Protein AF-A0A2E9NIU1-F1 (afdb_monomer_lite)

Radius of gyration: 16.08 Å; chains: 1; bounding box: 40×50×39 Å

Foldseek 3Di:
DDWDDFVQWTQDQEQRWTWGDDDPDIDIDRLQQPFAPVSLVVVLVVQPDPPHDPSNSVSSVVVCCLQQVCCPAAQPPNDGGTDRSQVRNVVSVHRHDDDDDDPDDDPDPPDDDDD

Secondary structure (DSSP, 8-state):
-PPPEETTEEEETTTTEEEEEETTEEEEEEGGG-SSHHHHHHHHHHT--TTS-HHHHHHHHHHHHHHH-HHHHTSGGG------HHHHHHHTT---------------S--S---

Structure (mmCIF, N/CA/C/O backbone):
data_AF-A0A2E9NIU1-F1
#
_entry.id   AF-A0A2E9NIU1-F1
#
loop_
_atom_site.group_PDB
_atom_site.id
_atom_site.type_symbol
_atom_site.label_atom_id
_atom_site.label_alt_id
_atom_site.label_comp_id
_atom_site.label_asym_id
_atom_site.label_entity_id
_atom_site.label_seq_id
_atom_site.pdbx_PDB_ins_code
_atom_site.Cartn_x
_atom_site.Cartn_y
_atom_site.Cartn_z
_atom_site.occupancy
_atom_site.B_iso_or_equiv
_atom_site.auth_seq_id
_atom_site.auth_comp_id
_atom_site.auth_asym_id
_atom_site.auth_atom_id
_atom_site.pdbx_PDB_model_num
ATOM 1 N N . MET A 1 1 ? -3.977 -21.540 1.088 1.00 45.16 1 MET A N 1
ATOM 2 C CA . MET A 1 1 ? -2.746 -20.724 1.026 1.00 45.16 1 MET A CA 1
ATOM 3 C C . MET A 1 1 ? -2.743 -19.872 2.279 1.00 45.16 1 MET A C 1
ATOM 5 O O . MET A 1 1 ? -3.814 -19.432 2.669 1.00 45.16 1 MET A O 1
ATOM 9 N N . THR A 1 2 ? -1.614 -19.769 2.974 1.00 54.12 2 THR A N 1
ATOM 10 C CA . THR A 1 2 ? -1.494 -18.951 4.190 1.00 54.12 2 THR A CA 1
ATOM 11 C C . THR A 1 2 ? -1.789 -17.494 3.853 1.00 54.12 2 THR A C 1
ATOM 13 O O . THR A 1 2 ? -1.195 -16.953 2.927 1.00 54.12 2 THR A O 1
ATOM 16 N N . GLU A 1 3 ? -2.737 -16.903 4.572 1.00 74.62 3 GLU A N 1
ATOM 17 C CA . GLU A 1 3 ? -3.082 -15.484 4.502 1.00 74.62 3 GLU A CA 1
ATOM 18 C C . GLU A 1 3 ? -1.841 -14.640 4.833 1.00 74.62 3 GLU A C 1
ATOM 20 O O . GLU A 1 3 ? -1.183 -14.881 5.849 1.00 74.62 3 GLU A O 1
ATOM 25 N N . THR A 1 4 ? -1.480 -13.688 3.967 1.00 92.69 4 THR A N 1
ATOM 26 C CA . THR A 1 4 ? -0.365 -12.772 4.240 1.00 92.69 4 THR A CA 1
ATOM 27 C C . THR A 1 4 ? -0.890 -11.585 5.039 1.00 92.69 4 THR A C 1
ATOM 29 O O . THR A 1 4 ? -1.787 -10.879 4.575 1.00 92.69 4 THR A O 1
ATOM 32 N N . LYS A 1 5 ? -0.342 -11.380 6.241 1.00 96.31 5 LYS A N 1
ATOM 33 C CA . LYS A 1 5 ? -0.856 -10.425 7.227 1.00 96.31 5 LYS A CA 1
ATOM 34 C C . LYS A 1 5 ? 0.271 -9.639 7.903 1.00 96.31 5 LYS A C 1
ATOM 36 O O . LYS A 1 5 ? 1.328 -10.200 8.194 1.00 96.31 5 LYS A O 1
ATOM 41 N N . TRP A 1 6 ? 0.014 -8.364 8.194 1.00 96.94 6 TRP A N 1
ATOM 42 C CA . TRP A 1 6 ? 0.897 -7.458 8.937 1.00 96.94 6 TRP A CA 1
ATOM 43 C C . TRP A 1 6 ? 0.078 -6.686 9.972 1.00 96.94 6 TRP A C 1
ATOM 45 O O . TRP A 1 6 ? -0.675 -5.779 9.625 1.00 96.94 6 TRP A O 1
ATOM 55 N N . GLY A 1 7 ? 0.191 -7.048 11.251 1.00 95.19 7 GLY A N 1
ATOM 56 C CA . GLY A 1 7 ? -0.705 -6.500 12.273 1.00 95.19 7 GLY A CA 1
ATOM 57 C C . GLY A 1 7 ? -2.159 -6.794 11.916 1.00 95.19 7 GLY A C 1
ATOM 58 O O . GLY A 1 7 ? -2.483 -7.945 11.658 1.00 95.19 7 GLY A O 1
ATOM 59 N N . ASP A 1 8 ? -3.006 -5.770 11.842 1.00 95.62 8 ASP A N 1
ATOM 60 C CA . ASP A 1 8 ? -4.418 -5.888 11.444 1.00 95.62 8 ASP A CA 1
ATOM 61 C C . ASP A 1 8 ? -4.666 -5.715 9.932 1.00 95.62 8 ASP A C 1
ATOM 63 O O . ASP A 1 8 ? -5.817 -5.685 9.498 1.00 95.62 8 ASP A O 1
ATOM 67 N N . TRP A 1 9 ? -3.600 -5.639 9.125 1.00 96.50 9 TRP A N 1
ATOM 68 C CA . TRP A 1 9 ? -3.678 -5.593 7.664 1.00 96.50 9 TRP A CA 1
ATOM 69 C C . TRP A 1 9 ? -3.585 -6.977 7.042 1.00 96.50 9 TRP A C 1
ATOM 71 O O . TRP A 1 9 ? -2.585 -7.671 7.228 1.00 96.50 9 TRP A O 1
ATOM 81 N N . THR A 1 10 ? -4.561 -7.333 6.219 1.00 97.06 10 THR A N 1
ATOM 82 C CA . THR A 1 10 ? -4.584 -8.570 5.436 1.00 97.06 10 THR A CA 1
ATOM 83 C C . THR A 1 10 ? -4.477 -8.254 3.946 1.00 97.06 10 THR A C 1
ATOM 85 O O . THR A 1 10 ? -5.164 -7.369 3.437 1.00 97.06 10 THR A O 1
ATOM 88 N N . TYR A 1 11 ? -3.642 -9.008 3.229 1.00 96.88 11 TYR A N 1
ATOM 89 C CA . TYR A 1 11 ? -3.615 -8.985 1.768 1.00 96.88 11 TYR A CA 1
ATOM 90 C C . TYR A 1 11 ? -4.761 -9.804 1.168 1.00 96.88 11 TYR A C 1
ATOM 92 O O . TYR A 1 11 ? -4.904 -10.992 1.466 1.00 96.88 11 TYR A O 1
ATOM 100 N N . ASN A 1 12 ? -5.520 -9.192 0.259 1.00 93.81 12 ASN A N 1
ATOM 101 C CA . ASN A 1 12 ? -6.585 -9.842 -0.492 1.00 93.81 12 ASN A CA 1
ATOM 102 C C . ASN A 1 12 ? -6.208 -9.945 -1.980 1.00 93.81 12 ASN A C 1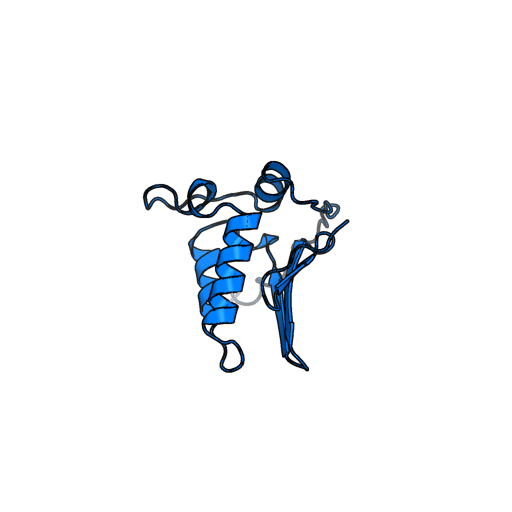
ATOM 104 O O . ASN A 1 12 ? -6.234 -8.961 -2.718 1.00 93.81 12 ASN A O 1
ATOM 108 N N . ALA A 1 13 ? -5.885 -11.160 -2.429 1.00 92.38 13 ALA A N 1
ATOM 109 C CA . ALA A 1 13 ? -5.476 -11.442 -3.806 1.00 92.38 13 ALA A CA 1
ATOM 110 C C . ALA A 1 13 ? -6.606 -11.282 -4.842 1.00 92.38 13 ALA A C 1
ATOM 112 O O . ALA A 1 13 ? -6.324 -10.993 -6.009 1.00 92.38 13 ALA A O 1
ATOM 113 N N . ASP A 1 14 ? -7.864 -11.480 -4.432 1.00 89.69 14 ASP A N 1
ATOM 114 C CA . ASP A 1 14 ? -9.027 -11.448 -5.327 1.00 89.69 14 ASP A CA 1
ATOM 115 C C . ASP A 1 14 ? -9.373 -10.010 -5.715 1.00 89.69 14 ASP A C 1
ATOM 117 O O . ASP A 1 14 ? -9.581 -9.692 -6.890 1.00 89.69 14 ASP A O 1
ATOM 121 N N . ASN A 1 15 ? -9.358 -9.119 -4.723 1.00 90.44 15 ASN A N 1
ATOM 122 C CA . ASN A 1 15 ? -9.619 -7.700 -4.938 1.00 90.44 15 ASN A CA 1
ATOM 123 C C . ASN A 1 15 ? -8.355 -6.911 -5.281 1.00 90.44 15 ASN A C 1
ATOM 125 O O . ASN A 1 15 ? -8.475 -5.870 -5.924 1.00 90.44 15 ASN A O 1
ATOM 129 N N . PHE A 1 16 ? -7.180 -7.464 -4.963 1.00 95.00 16 PHE A N 1
ATOM 130 C CA . PHE A 1 16 ? -5.875 -6.809 -5.013 1.00 95.00 16 PHE A CA 1
ATOM 131 C C . PHE A 1 16 ? -5.807 -5.601 -4.074 1.00 95.00 16 PHE A C 1
ATOM 133 O O . PHE A 1 16 ? -5.480 -4.489 -4.468 1.00 95.00 16 PHE A O 1
ATOM 140 N N . THR A 1 17 ? -6.143 -5.846 -2.809 1.0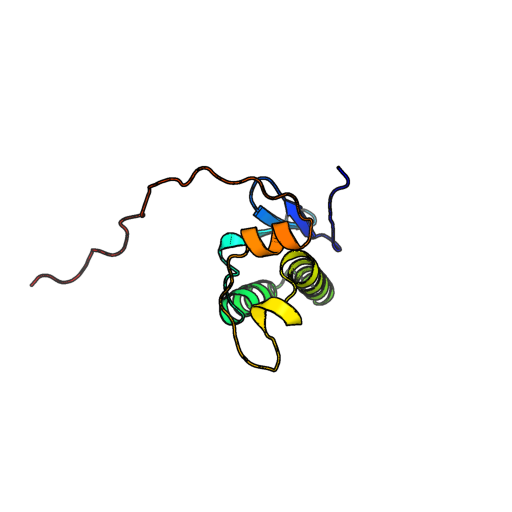0 95.88 17 THR A N 1
ATOM 141 C CA . THR A 1 17 ? -6.255 -4.810 -1.781 1.00 95.88 17 THR A CA 1
ATOM 142 C C . THR A 1 17 ? -5.471 -5.183 -0.523 1.00 95.88 17 THR A C 1
ATOM 144 O O . THR A 1 17 ? -5.180 -6.360 -0.270 1.00 95.88 17 THR A O 1
ATOM 147 N N . LEU A 1 18 ? -5.105 -4.174 0.269 1.00 96.56 18 LEU A N 1
ATOM 148 C CA . LEU A 1 18 ? -4.729 -4.344 1.673 1.00 96.56 18 LEU A CA 1
ATOM 149 C C . LEU A 1 18 ? -5.900 -3.881 2.535 1.00 96.56 18 LEU A C 1
ATOM 151 O O . LEU A 1 18 ? -6.283 -2.713 2.489 1.00 96.56 18 LEU A O 1
ATOM 155 N N . THR A 1 19 ? -6.454 -4.789 3.328 1.00 95.81 19 THR A N 1
ATOM 156 C CA . THR A 1 19 ? -7.613 -4.516 4.180 1.00 95.81 19 THR A CA 1
ATOM 157 C C . THR A 1 19 ? -7.176 -4.439 5.634 1.00 95.81 19 THR A C 1
ATOM 159 O O . THR A 1 19 ? -6.626 -5.402 6.164 1.00 95.81 19 THR A O 1
ATOM 162 N N . PHE A 1 20 ? -7.433 -3.312 6.286 1.00 95.00 20 PHE A N 1
ATOM 163 C CA . PHE A 1 20 ? -7.323 -3.153 7.730 1.00 95.00 20 PHE A CA 1
ATOM 164 C C . PHE A 1 20 ? -8.658 -3.495 8.391 1.00 95.00 20 PHE A C 1
ATOM 166 O O . PHE A 1 20 ? -9.692 -2.954 7.991 1.00 95.00 20 PHE A O 1
ATOM 173 N N . GLN A 1 21 ? -8.631 -4.332 9.430 1.00 93.75 21 GLN A N 1
ATOM 174 C CA . GLN A 1 21 ? -9.813 -4.635 10.239 1.00 93.75 21 GLN A CA 1
ATOM 175 C C . GLN A 1 21 ? -9.472 -4.690 11.731 1.00 93.75 21 GLN A C 1
ATOM 177 O O . GLN A 1 21 ? -8.728 -5.569 12.169 1.00 93.75 21 GLN A O 1
ATOM 182 N N . ARG A 1 22 ? -10.099 -3.823 12.534 1.00 92.31 22 ARG A N 1
ATOM 183 C CA . ARG A 1 22 ? -10.020 -3.865 14.003 1.00 92.31 22 ARG A CA 1
ATOM 184 C C . ARG A 1 22 ? -11.350 -3.445 14.621 1.00 92.31 22 ARG A C 1
ATOM 186 O O . ARG A 1 22 ? -11.734 -2.287 14.545 1.00 92.31 22 ARG A O 1
ATOM 193 N N . GLY A 1 23 ? -12.037 -4.373 15.287 1.00 89.88 23 GLY A N 1
ATOM 194 C CA . GLY A 1 23 ? -13.385 -4.096 15.795 1.00 89.88 23 GLY A CA 1
ATOM 195 C C . GLY A 1 23 ? -14.310 -3.692 14.645 1.00 89.88 23 GLY A C 1
ATOM 196 O O . GLY A 1 23 ? -14.383 -4.422 13.658 1.00 89.88 23 GLY A O 1
ATOM 197 N N . ASP A 1 24 ? -14.950 -2.528 14.764 1.00 89.94 24 ASP A N 1
ATOM 198 C CA . ASP A 1 24 ? -15.812 -1.944 13.725 1.00 89.94 24 ASP A CA 1
ATOM 199 C C . ASP A 1 24 ? -15.044 -1.075 12.708 1.00 89.94 24 ASP A C 1
ATOM 201 O O . ASP A 1 24 ? -15.610 -0.671 11.690 1.00 89.94 24 ASP A O 1
ATOM 205 N N . ASP A 1 25 ? -13.760 -0.792 12.952 1.00 89.81 25 ASP A N 1
ATOM 206 C CA . ASP A 1 25 ? -12.935 -0.007 12.037 1.00 89.81 25 ASP A CA 1
ATOM 207 C C . ASP A 1 25 ? -12.501 -0.874 10.849 1.00 89.81 25 ASP A C 1
ATOM 209 O O . ASP A 1 25 ? -11.838 -1.906 11.010 1.00 89.81 25 ASP A O 1
ATOM 213 N N . HIS A 1 26 ? -12.863 -0.425 9.647 1.00 92.44 26 HIS A N 1
ATOM 214 C CA . HIS A 1 26 ? -12.525 -1.059 8.377 1.00 92.44 26 HIS A CA 1
ATOM 215 C C . HIS A 1 26 ? -11.978 -0.024 7.395 1.00 92.44 26 HIS A C 1
ATOM 217 O O . HIS A 1 26 ? -12.561 1.052 7.210 1.00 92.44 26 HIS A O 1
ATOM 223 N N . TYR A 1 27 ? -10.870 -0.359 6.740 1.00 92.94 27 TYR A N 1
ATOM 224 C CA . TYR A 1 27 ? -10.280 0.476 5.702 1.00 92.94 27 TYR A CA 1
ATOM 225 C C . TYR A 1 27 ? -9.581 -0.380 4.659 1.00 92.94 27 TYR A C 1
ATOM 227 O O . TYR A 1 27 ? -8.963 -1.389 4.983 1.00 92.94 27 TYR A O 1
ATOM 235 N N . GLU A 1 28 ? -9.673 0.038 3.405 1.00 94.56 28 GLU A N 1
ATOM 236 C CA . GLU A 1 28 ? -9.104 -0.685 2.281 1.00 94.56 28 GLU A CA 1
ATOM 237 C C . GLU A 1 28 ? -8.190 0.246 1.492 1.00 94.56 28 GLU A C 1
ATOM 239 O O . GLU A 1 28 ? -8.557 1.384 1.198 1.00 94.56 28 GLU A O 1
ATOM 244 N N . VAL A 1 29 ? -6.998 -0.252 1.178 1.00 95.44 29 VAL A N 1
ATOM 245 C CA . VAL A 1 29 ? -6.072 0.365 0.230 1.00 95.44 29 VAL A CA 1
ATOM 246 C C . VAL A 1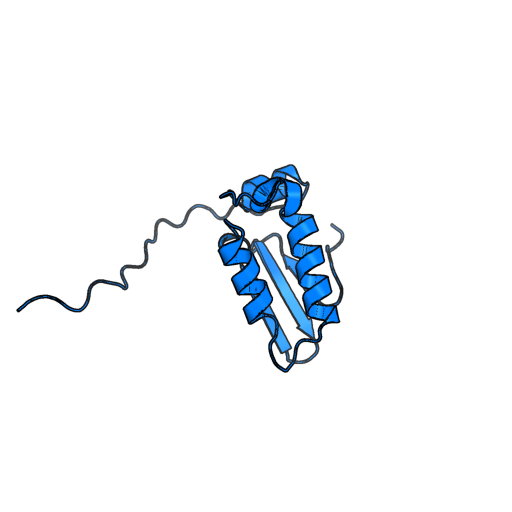 29 ? -6.152 -0.437 -1.060 1.00 95.44 29 VAL A C 1
ATOM 248 O O . VAL A 1 29 ? -5.823 -1.630 -1.065 1.00 95.44 29 VAL A O 1
ATOM 251 N N . ASP A 1 30 ? -6.586 0.213 -2.139 1.00 95.81 30 ASP A N 1
ATOM 252 C CA . ASP A 1 30 ? -6.566 -0.380 -3.473 1.00 95.81 30 ASP A CA 1
ATOM 253 C C . ASP A 1 30 ? -5.145 -0.318 -4.041 1.00 95.81 30 ASP A C 1
ATOM 255 O O . ASP A 1 30 ? -4.583 0.755 -4.281 1.00 95.81 30 ASP A O 1
ATOM 259 N N . LEU A 1 31 ? -4.535 -1.490 -4.229 1.00 96.25 31 LEU A N 1
ATOM 260 C CA . LEU A 1 31 ? -3.169 -1.577 -4.731 1.00 96.25 31 LEU A CA 1
ATOM 261 C C . LEU A 1 31 ? -3.091 -1.287 -6.232 1.00 96.25 31 LEU A C 1
ATOM 263 O O . LEU A 1 31 ? -1.990 -1.025 -6.715 1.00 96.25 31 LEU A O 1
ATOM 267 N N . ASP A 1 32 ? -4.210 -1.312 -6.969 1.00 95.44 32 ASP A N 1
ATOM 268 C CA . ASP A 1 32 ? -4.232 -0.856 -8.365 1.00 95.44 32 ASP A CA 1
ATOM 269 C C . ASP A 1 32 ? -3.931 0.647 -8.476 1.00 95.44 32 ASP A C 1
ATOM 271 O O . ASP A 1 32 ? -3.384 1.076 -9.486 1.00 95.44 32 ASP A O 1
ATOM 275 N N . GLU A 1 33 ? -4.213 1.437 -7.434 1.00 94.81 33 GLU A N 1
ATOM 276 C CA . GLU A 1 33 ? -3.967 2.886 -7.419 1.00 94.81 33 GLU A CA 1
ATOM 277 C C . GLU A 1 33 ? -2.546 3.259 -6.963 1.00 94.81 33 GLU A C 1
ATOM 279 O O . GLU A 1 33 ? -2.196 4.434 -6.915 1.00 94.81 33 GLU A O 1
ATOM 284 N N . CYS A 1 34 ? -1.712 2.279 -6.611 1.00 95.75 34 CYS A N 1
ATOM 285 C CA . CYS A 1 34 ? -0.357 2.487 -6.098 1.00 95.75 34 CYS A CA 1
ATOM 286 C C . CYS A 1 34 ? 0.698 2.433 -7.222 1.00 95.75 34 CYS A C 1
ATOM 288 O O . CYS A 1 34 ? 1.655 1.657 -7.141 1.00 95.75 34 CYS A O 1
ATOM 290 N N . GLU A 1 35 ? 0.518 3.215 -8.288 1.00 96.38 35 GLU A N 1
ATOM 291 C CA . GLU A 1 35 ? 1.385 3.193 -9.478 1.00 96.38 35 GLU A CA 1
ATOM 292 C C . GLU A 1 35 ? 2.691 3.971 -9.289 1.00 96.38 35 GLU A C 1
ATOM 294 O O . GLU A 1 35 ? 3.671 3.683 -9.973 1.00 96.38 35 GLU A O 1
ATOM 299 N N . ASP A 1 36 ? 2.745 4.933 -8.368 1.00 94.50 36 ASP A N 1
ATOM 300 C CA . ASP A 1 36 ? 3.950 5.715 -8.091 1.00 94.50 36 ASP A CA 1
ATOM 301 C C . ASP A 1 36 ? 4.122 6.090 -6.607 1.00 94.50 36 ASP A C 1
ATOM 303 O O . ASP A 1 36 ? 3.310 5.773 -5.734 1.00 94.50 36 ASP A O 1
ATOM 307 N N . SER A 1 37 ? 5.238 6.760 -6.300 1.00 93.50 37 SER A N 1
ATOM 308 C CA . SER A 1 37 ? 5.597 7.141 -4.932 1.00 93.50 37 SER A CA 1
ATOM 309 C C . SER A 1 37 ? 4.646 8.169 -4.326 1.00 93.50 37 SER A C 1
ATOM 311 O O . SER A 1 37 ? 4.456 8.164 -3.108 1.00 93.50 37 SER A O 1
ATOM 313 N N . ALA A 1 38 ? 4.053 9.041 -5.144 1.00 92.69 38 ALA A N 1
ATOM 314 C CA . ALA A 1 38 ? 3.140 10.071 -4.675 1.00 92.69 38 ALA A CA 1
ATOM 315 C C . ALA A 1 38 ? 1.806 9.449 -4.256 1.00 92.69 38 ALA A C 1
ATOM 317 O O . ALA A 1 38 ? 1.315 9.757 -3.171 1.00 92.69 38 ALA A O 1
ATOM 318 N N . GLN A 1 39 ? 1.271 8.523 -5.053 1.00 94.75 39 GLN A N 1
ATOM 319 C CA . GLN A 1 39 ? 0.044 7.792 -4.724 1.00 94.75 39 GLN A CA 1
ATOM 320 C C . GLN A 1 39 ? 0.219 6.904 -3.485 1.00 94.75 39 GLN A C 1
ATOM 322 O O . GLN A 1 39 ? -0.634 6.885 -2.599 1.00 94.75 39 GLN A O 1
ATOM 327 N N . ILE A 1 40 ? 1.360 6.220 -3.360 1.00 93.81 40 ILE A N 1
ATOM 328 C CA . ILE A 1 40 ? 1.668 5.417 -2.166 1.00 93.81 40 ILE A CA 1
ATOM 329 C C . ILE A 1 40 ? 1.777 6.299 -0.916 1.00 93.81 40 ILE A C 1
ATOM 331 O O . ILE A 1 40 ? 1.270 5.945 0.153 1.00 93.81 40 ILE A O 1
ATOM 335 N N . LEU A 1 41 ? 2.434 7.455 -1.033 1.00 92.94 41 LEU A N 1
ATOM 336 C CA . LEU A 1 41 ? 2.540 8.399 0.073 1.00 92.94 41 LEU A CA 1
ATOM 337 C C . LEU A 1 41 ? 1.175 8.982 0.453 1.00 92.94 41 LEU A C 1
ATOM 339 O O . LEU A 1 41 ? 0.932 9.193 1.640 1.00 92.94 41 LEU A O 1
ATOM 343 N N . ASP A 1 42 ? 0.292 9.208 -0.519 1.00 92.69 42 ASP A N 1
ATOM 344 C CA . ASP A 1 42 ? -1.069 9.671 -0.264 1.00 92.69 42 ASP A CA 1
ATOM 345 C C . ASP A 1 42 ? -1.849 8.651 0.574 1.00 92.69 42 ASP A C 1
ATOM 347 O O . ASP A 1 42 ? -2.376 9.008 1.627 1.00 92.69 42 ASP A O 1
ATOM 351 N N . TRP A 1 43 ? -1.803 7.360 0.224 1.00 93.44 43 TRP A N 1
ATOM 352 C CA . TRP A 1 43 ? -2.393 6.304 1.056 1.00 93.44 43 TRP A CA 1
ATOM 353 C C . TRP A 1 43 ? -1.812 6.266 2.473 1.00 93.44 43 TRP A C 1
ATOM 355 O O . TRP A 1 43 ? -2.566 6.181 3.443 1.00 93.44 43 TRP A O 1
ATOM 365 N N . LEU A 1 44 ? -0.488 6.383 2.628 1.00 91.44 44 LEU A N 1
ATOM 366 C CA . LEU A 1 44 ? 0.154 6.431 3.950 1.00 91.44 44 LEU A CA 1
ATOM 367 C C . LEU A 1 44 ? -0.256 7.671 4.756 1.00 91.44 44 LEU A C 1
ATOM 369 O O . LEU A 1 44 ? -0.416 7.582 5.975 1.00 91.44 44 LEU A O 1
ATOM 373 N N . ALA A 1 45 ? -0.431 8.820 4.103 1.00 89.00 45 ALA A N 1
ATOM 374 C CA . ALA A 1 45 ? -0.893 10.048 4.741 1.00 89.00 45 ALA A CA 1
ATOM 375 C C . ALA A 1 45 ? -2.370 9.943 5.151 1.00 89.00 45 ALA A C 1
ATOM 377 O O . ALA A 1 45 ? -2.717 10.295 6.282 1.00 89.00 45 ALA A O 1
ATOM 378 N N . GLN A 1 46 ? -3.218 9.398 4.274 1.00 83.81 46 GLN A N 1
ATOM 379 C CA . GLN A 1 46 ? -4.633 9.137 4.540 1.00 83.81 46 GLN A CA 1
ATOM 380 C C . GLN A 1 46 ? -4.838 8.099 5.647 1.00 83.81 46 GLN A C 1
ATOM 382 O O . GLN A 1 46 ? -5.771 8.236 6.440 1.00 83.81 46 GLN A O 1
ATOM 387 N N . ALA A 1 47 ? -3.959 7.097 5.736 1.00 80.50 47 ALA A N 1
ATOM 388 C CA . ALA A 1 47 ? -3.994 6.059 6.759 1.00 80.50 47 ALA A CA 1
ATOM 389 C C . ALA A 1 47 ? -3.756 6.608 8.177 1.00 80.50 47 ALA A C 1
ATOM 391 O O . ALA A 1 47 ? -4.150 5.968 9.146 1.00 80.50 47 ALA A O 1
ATOM 392 N N . ARG A 1 48 ? -3.219 7.828 8.344 1.00 73.88 48 ARG A N 1
ATOM 393 C CA . ARG A 1 48 ? -3.053 8.480 9.663 1.00 73.88 48 ARG A CA 1
ATOM 394 C C . ARG A 1 48 ? -4.368 9.036 10.233 1.00 73.88 48 ARG A C 1
ATOM 396 O O . ARG A 1 48 ? -4.401 10.146 10.771 1.00 73.88 48 ARG A O 1
ATOM 403 N N . LYS A 1 49 ? -5.467 8.290 10.109 1.00 73.31 49 LYS A N 1
ATOM 404 C CA . LYS A 1 49 ? -6.759 8.642 10.716 1.00 73.31 49 LYS A CA 1
ATOM 405 C C . LYS A 1 49 ? -6.693 8.483 12.235 1.00 73.31 49 LYS A C 1
ATOM 407 O O . LYS A 1 49 ? -5.880 7.728 12.749 1.00 73.31 49 LYS A O 1
ATOM 412 N N . VAL A 1 50 ? -7.587 9.167 12.956 1.00 66.00 50 VAL A N 1
ATOM 413 C CA . VAL A 1 50 ? -7.620 9.198 14.438 1.00 66.00 50 VAL A CA 1
ATOM 414 C C . VAL A 1 50 ? -7.680 7.800 15.074 1.00 66.00 50 VAL A C 1
ATOM 416 O O . VAL A 1 50 ? -7.187 7.614 16.181 1.00 66.00 50 VAL A O 1
ATOM 419 N N . TRP A 1 51 ? -8.266 6.825 14.382 1.00 76.62 51 TRP A N 1
ATOM 420 C CA . TRP A 1 51 ? -8.418 5.446 14.850 1.00 76.62 51 TRP A CA 1
ATOM 421 C C . TRP A 1 51 ? -7.217 4.536 14.524 1.00 76.62 51 TRP A C 1
ATOM 423 O O . TRP A 1 51 ? -7.120 3.440 15.072 1.00 76.62 51 TRP A O 1
ATOM 433 N N . MET A 1 52 ? -6.283 4.971 13.670 1.00 84.31 52 MET A N 1
ATOM 434 C CA . MET A 1 52 ? -5.120 4.175 13.272 1.00 84.31 52 MET A CA 1
ATOM 435 C C . MET A 1 52 ? -3.877 4.604 14.063 1.00 84.31 52 MET A C 1
ATOM 437 O O . MET A 1 52 ? -3.541 5.788 14.148 1.00 84.31 52 MET A O 1
ATOM 441 N N . THR A 1 53 ? -3.172 3.642 14.661 1.00 91.56 53 THR A N 1
ATOM 442 C CA . THR A 1 53 ? -1.967 3.932 15.450 1.00 91.56 53 THR A CA 1
ATOM 443 C C . THR A 1 53 ? -0.731 4.098 14.551 1.00 91.56 53 THR A C 1
ATOM 445 O O . THR A 1 53 ? -0.719 3.635 13.406 1.00 91.56 53 THR A O 1
ATOM 448 N N . PRO A 1 54 ? 0.364 4.708 15.046 1.00 91.88 54 PRO A N 1
ATOM 449 C CA . PRO A 1 54 ? 1.629 4.735 14.311 1.00 91.88 54 PRO A CA 1
ATOM 450 C C . PRO A 1 54 ? 2.158 3.341 13.946 1.00 91.88 54 PRO A C 1
ATOM 452 O O . PRO A 1 54 ? 2.766 3.177 12.892 1.00 91.88 54 PRO A O 1
ATOM 455 N N . GLU A 1 55 ? 1.911 2.341 14.796 1.00 94.31 55 GLU A N 1
ATOM 456 C CA . GLU A 1 55 ? 2.285 0.948 14.543 1.00 94.31 55 GLU A CA 1
ATOM 457 C C . GLU A 1 55 ? 1.492 0.364 13.367 1.00 94.31 55 GLU A C 1
ATOM 459 O O . GLU A 1 55 ? 2.071 -0.265 12.486 1.00 94.31 55 GLU A O 1
ATOM 464 N N . ASP A 1 56 ? 0.198 0.671 13.271 1.00 94.12 56 ASP A N 1
ATOM 465 C CA . ASP A 1 56 ? -0.651 0.255 12.147 1.00 94.12 56 ASP A CA 1
ATOM 466 C C . ASP A 1 56 ? -0.213 0.879 10.821 1.00 94.12 56 ASP A C 1
ATOM 468 O O . ASP A 1 56 ? -0.204 0.204 9.790 1.00 94.12 56 ASP A O 1
ATOM 472 N N . THR A 1 57 ? 0.206 2.148 10.845 1.00 93.94 57 THR A N 1
ATOM 473 C CA . THR A 1 57 ? 0.813 2.792 9.668 1.00 93.94 57 THR A CA 1
ATOM 474 C C . THR A 1 57 ? 2.145 2.123 9.303 1.00 93.94 57 THR A C 1
ATOM 476 O O . THR A 1 57 ? 2.448 1.946 8.124 1.00 93.94 57 THR A O 1
ATOM 479 N N . GLY A 1 58 ? 2.936 1.705 10.297 1.00 95.06 58 GLY A N 1
ATOM 480 C CA . GLY A 1 58 ? 4.162 0.932 10.079 1.00 95.06 58 GLY A CA 1
ATOM 481 C C . GLY A 1 58 ? 3.893 -0.436 9.447 1.00 95.06 58 GLY A C 1
ATOM 482 O O . GLY A 1 58 ? 4.605 -0.847 8.531 1.00 95.06 58 GLY A O 1
ATOM 483 N N . HIS A 1 59 ? 2.830 -1.119 9.872 1.00 96.56 59 HIS A N 1
ATOM 484 C CA . HIS A 1 59 ? 2.384 -2.364 9.252 1.00 96.56 59 HIS A CA 1
ATOM 485 C C . HIS A 1 59 ? 1.924 -2.165 7.805 1.00 96.56 59 HIS A C 1
ATOM 487 O O . HIS A 1 59 ? 2.303 -2.966 6.952 1.00 96.56 59 HIS A O 1
ATOM 493 N N . LEU A 1 60 ? 1.199 -1.079 7.508 1.00 96.19 60 LEU A N 1
ATOM 494 C CA . LEU A 1 60 ? 0.836 -0.722 6.134 1.00 96.19 60 LEU A CA 1
ATOM 495 C C . LEU A 1 60 ? 2.080 -0.509 5.264 1.00 96.19 60 LEU A C 1
ATOM 497 O O . LEU A 1 60 ? 2.172 -1.069 4.175 1.00 96.19 60 LEU A O 1
ATOM 501 N N . LEU A 1 61 ? 3.060 0.255 5.754 1.00 95.88 61 LEU A N 1
ATOM 502 C CA . LEU A 1 61 ? 4.314 0.484 5.036 1.00 95.88 61 LEU A CA 1
ATOM 503 C C . LEU A 1 61 ? 5.046 -0.834 4.737 1.00 95.88 61 LEU A C 1
ATOM 505 O O . LEU A 1 61 ? 5.487 -1.051 3.610 1.00 95.88 61 LEU A O 1
ATOM 509 N N . ASN A 1 62 ? 5.137 -1.729 5.724 1.00 97.06 62 ASN A N 1
ATOM 510 C CA . ASN A 1 62 ? 5.767 -3.039 5.551 1.00 97.06 62 ASN A CA 1
ATOM 511 C C . ASN A 1 62 ? 5.004 -3.921 4.552 1.00 97.06 62 ASN A C 1
ATOM 513 O O . ASN A 1 62 ? 5.625 -4.633 3.764 1.00 97.06 62 ASN A O 1
ATOM 517 N N . ALA A 1 63 ? 3.671 -3.867 4.564 1.00 97.25 63 ALA A N 1
ATOM 518 C CA . ALA A 1 63 ? 2.832 -4.583 3.612 1.00 97.25 63 ALA A CA 1
ATOM 519 C C . ALA A 1 63 ? 3.038 -4.065 2.179 1.00 97.25 63 ALA A C 1
ATOM 521 O O . ALA A 1 63 ? 3.271 -4.854 1.262 1.00 97.25 63 ALA A O 1
ATOM 522 N N . LEU A 1 64 ? 3.036 -2.742 1.990 1.00 96.69 64 LEU A N 1
ATOM 523 C CA . LEU A 1 64 ? 3.295 -2.102 0.699 1.00 96.69 64 LEU A CA 1
ATOM 524 C C . LEU A 1 64 ? 4.699 -2.431 0.173 1.00 96.69 64 LEU A C 1
ATOM 526 O O . LEU A 1 64 ? 4.842 -2.765 -1.000 1.00 96.69 64 LEU A O 1
ATOM 530 N N . ASP A 1 65 ? 5.732 -2.416 1.019 1.00 96.56 65 ASP A N 1
ATOM 531 C CA . ASP A 1 65 ? 7.087 -2.802 0.601 1.00 96.56 65 ASP A CA 1
ATOM 532 C C . ASP A 1 65 ? 7.216 -4.296 0.287 1.00 96.56 65 ASP A C 1
ATOM 534 O O . ASP A 1 65 ? 7.865 -4.680 -0.692 1.00 96.56 65 ASP A O 1
ATOM 538 N N . ALA A 1 66 ? 6.531 -5.158 1.036 1.00 96.44 66 ALA A N 1
ATOM 539 C CA . ALA A 1 66 ? 6.497 -6.578 0.723 1.00 96.44 66 ALA A CA 1
ATOM 540 C C . ALA A 1 66 ? 5.884 -6.826 -0.665 1.00 96.44 66 ALA A C 1
ATOM 542 O O . ALA A 1 66 ? 6.503 -7.515 -1.483 1.00 96.44 66 ALA A O 1
ATOM 543 N N . VAL A 1 67 ? 4.729 -6.217 -0.953 1.00 96.38 67 VAL A N 1
ATOM 544 C CA . VAL A 1 67 ? 3.972 -6.436 -2.196 1.00 96.38 67 VAL A CA 1
ATOM 545 C C . VAL A 1 67 ? 4.574 -5.696 -3.395 1.00 96.38 67 VAL A C 1
ATOM 547 O O . VAL A 1 67 ? 4.646 -6.271 -4.478 1.00 96.38 67 VAL A O 1
ATOM 550 N N . LEU A 1 68 ? 5.036 -4.454 -3.221 1.00 96.00 68 LEU A N 1
ATOM 551 C CA . LEU A 1 68 ? 5.452 -3.570 -4.320 1.00 96.00 68 LEU A CA 1
ATOM 552 C C . LEU A 1 68 ? 6.963 -3.308 -4.374 1.00 96.00 68 LEU A C 1
ATOM 554 O O . LEU A 1 68 ? 7.462 -2.864 -5.403 1.00 96.00 68 LEU A O 1
ATOM 558 N N . GLY A 1 69 ? 7.727 -3.610 -3.322 1.00 94.50 69 GLY A N 1
ATOM 559 C CA . GLY A 1 69 ? 9.177 -3.384 -3.287 1.00 94.50 69 GLY A CA 1
ATOM 560 C C . GLY A 1 69 ? 9.537 -1.917 -3.511 1.00 94.50 69 GLY A C 1
ATOM 561 O O . GLY A 1 69 ? 10.148 -1.578 -4.529 1.00 94.50 69 GLY A O 1
ATOM 562 N N . LEU A 1 70 ? 9.158 -1.052 -2.568 1.00 93.81 70 LEU A N 1
ATOM 563 C CA . LEU A 1 70 ? 9.150 0.403 -2.733 1.00 93.81 70 LEU A CA 1
ATOM 564 C C . LEU A 1 70 ? 10.519 0.932 -3.154 1.00 93.81 70 LEU A C 1
ATOM 566 O O . LEU A 1 70 ? 10.619 1.692 -4.113 1.00 93.81 70 LEU A O 1
ATOM 570 N N . GLN A 1 71 ? 11.589 0.489 -2.492 1.00 90.06 71 GLN A N 1
ATOM 571 C CA . GLN A 1 71 ? 12.943 0.965 -2.786 1.00 90.06 71 GLN A CA 1
ATOM 572 C C . GLN A 1 71 ? 13.434 0.558 -4.185 1.00 90.06 71 GLN A C 1
ATOM 574 O O . GLN A 1 71 ? 14.123 1.339 -4.837 1.00 90.06 71 GLN A O 1
ATOM 579 N N . GLY A 1 72 ? 13.092 -0.642 -4.657 1.00 90.44 72 GLY A N 1
ATOM 580 C CA . GLY A 1 72 ? 13.574 -1.150 -5.946 1.00 90.44 72 GLY A CA 1
ATOM 581 C C . GLY A 1 72 ? 12.759 -0.634 -7.131 1.00 90.44 72 GLY A C 1
ATOM 582 O O . GLY A 1 72 ? 13.316 -0.325 -8.191 1.00 90.44 72 GLY A O 1
ATOM 583 N N . ASN A 1 73 ? 11.446 -0.513 -6.934 1.00 90.25 73 ASN A N 1
ATOM 584 C CA . ASN A 1 73 ? 10.493 -0.331 -8.021 1.00 90.25 73 ASN A CA 1
ATOM 585 C C . ASN A 1 73 ? 9.909 1.077 -8.096 1.00 90.25 73 ASN A C 1
ATOM 587 O O . ASN A 1 73 ? 9.616 1.512 -9.202 1.00 90.25 73 ASN A O 1
ATOM 591 N N . VAL A 1 74 ? 9.778 1.789 -6.971 1.00 87.75 74 VAL A N 1
ATOM 592 C CA . VAL A 1 74 ? 9.005 3.043 -6.905 1.00 87.75 74 VAL A CA 1
ATOM 593 C C . VAL A 1 74 ? 9.859 4.254 -6.504 1.00 87.75 74 VAL A C 1
ATOM 595 O O . VAL A 1 74 ? 9.752 5.308 -7.122 1.00 87.75 74 VAL A O 1
ATOM 598 N N . CYS A 1 75 ? 10.738 4.109 -5.507 1.00 83.25 75 CYS A N 1
ATOM 599 C CA . CYS A 1 75 ? 11.506 5.194 -4.872 1.00 83.25 75 CYS A CA 1
ATOM 600 C C . CYS A 1 75 ? 13.035 4.999 -4.980 1.00 83.25 75 CYS A C 1
ATOM 602 O O . CYS A 1 75 ? 13.793 5.362 -4.073 1.00 83.25 75 CYS A O 1
ATOM 604 N N . GLY A 1 76 ? 13.512 4.363 -6.049 1.00 79.75 76 GLY A N 1
ATOM 605 C CA . GLY A 1 76 ? 14.920 3.988 -6.193 1.00 79.75 76 GLY A CA 1
ATOM 606 C C . GLY A 1 76 ? 15.844 5.191 -6.373 1.00 79.75 76 GLY A C 1
ATOM 607 O O . GLY A 1 76 ? 15.684 5.958 -7.312 1.00 79.75 76 GLY A O 1
ATOM 608 N N . LEU A 1 77 ? 16.849 5.325 -5.498 1.00 79.12 77 LEU A N 1
ATOM 609 C CA . LEU A 1 77 ? 17.852 6.407 -5.525 1.00 79.12 77 LEU A CA 1
ATOM 610 C C . LEU A 1 77 ? 17.259 7.828 -5.436 1.00 79.12 77 LEU A C 1
ATOM 612 O O . LEU A 1 77 ? 17.893 8.788 -5.865 1.00 79.12 77 LEU A O 1
ATOM 616 N N . GLY A 1 78 ? 16.066 7.965 -4.852 1.00 73.06 78 GLY A N 1
ATOM 617 C CA . GLY A 1 78 ? 15.372 9.250 -4.756 1.00 73.06 78 GLY A CA 1
ATOM 618 C C . GLY A 1 78 ? 14.713 9.701 -6.061 1.00 73.06 78 GLY A C 1
ATOM 619 O O . GLY A 1 78 ? 14.230 10.828 -6.114 1.00 73.06 78 GLY A O 1
ATOM 620 N N . ASP A 1 79 ? 14.673 8.837 -7.080 1.00 78.00 79 ASP A N 1
ATOM 621 C CA . ASP A 1 79 ? 13.944 9.073 -8.321 1.00 78.00 79 ASP A CA 1
ATOM 622 C C . ASP A 1 79 ? 12.638 8.269 -8.319 1.00 78.00 79 ASP A C 1
ATOM 624 O O . ASP A 1 79 ? 12.625 7.063 -8.040 1.00 78.00 79 ASP A O 1
ATOM 628 N N . GLY A 1 80 ? 11.533 8.967 -8.570 1.00 81.81 80 GLY A N 1
ATOM 629 C CA . GLY A 1 80 ? 10.203 8.373 -8.614 1.00 81.81 80 GLY A CA 1
ATOM 630 C C . GLY A 1 80 ? 10.021 7.575 -9.898 1.00 81.81 80 GLY A C 1
ATOM 631 O O . GLY A 1 80 ? 10.399 8.024 -10.978 1.00 81.81 80 GLY A O 1
ATOM 632 N N . LYS A 1 81 ? 9.421 6.392 -9.795 1.00 88.88 81 LYS A N 1
ATOM 633 C CA . LYS A 1 81 ? 9.104 5.544 -10.945 1.00 88.88 81 LYS A CA 1
ATOM 634 C C . LYS A 1 81 ? 7.629 5.188 -10.944 1.00 88.88 81 LYS A C 1
ATOM 636 O O . LYS A 1 81 ? 7.058 4.920 -9.891 1.00 88.88 81 LYS A O 1
ATOM 641 N N . THR A 1 82 ? 7.063 5.126 -12.142 1.00 94.19 82 THR A N 1
ATOM 642 C CA . THR A 1 82 ? 5.737 4.558 -12.372 1.00 94.19 82 THR A CA 1
ATOM 643 C C . THR A 1 82 ? 5.860 3.056 -12.609 1.00 94.19 82 THR A C 1
ATOM 645 O O . THR A 1 82 ? 6.741 2.608 -13.351 1.00 94.19 82 THR A O 1
ATOM 648 N N . ILE A 1 83 ? 4.979 2.279 -11.988 1.00 94.44 83 ILE A N 1
ATOM 649 C CA . ILE A 1 83 ? 4.931 0.820 -12.067 1.00 94.44 83 ILE A CA 1
ATOM 650 C C . ILE A 1 83 ? 3.542 0.337 -12.488 1.00 94.44 83 ILE A C 1
ATOM 652 O O . ILE A 1 83 ? 2.561 1.065 -12.404 1.00 94.44 83 ILE A O 1
ATOM 656 N N . HIS A 1 84 ? 3.454 -0.930 -12.893 1.00 95.25 84 HIS A N 1
ATOM 657 C CA . HIS A 1 84 ? 2.193 -1.666 -12.951 1.00 95.25 84 HIS A CA 1
ATOM 658 C C . HIS A 1 84 ? 2.086 -2.541 -11.692 1.00 95.25 84 HIS A C 1
ATOM 660 O O . HIS A 1 84 ? 2.740 -3.590 -11.633 1.00 95.25 84 HIS A O 1
ATOM 666 N N . PRO A 1 85 ? 1.298 -2.149 -10.671 1.00 94.56 85 PRO A N 1
ATOM 667 C CA . PRO A 1 85 ? 1.345 -2.769 -9.343 1.00 94.56 85 PRO A CA 1
ATOM 668 C C . PRO A 1 85 ? 1.119 -4.283 -9.352 1.00 94.56 85 PRO A C 1
ATOM 670 O O . PRO A 1 85 ? 1.823 -5.035 -8.676 1.00 94.56 85 PRO A O 1
ATOM 673 N N . ARG A 1 86 ? 0.190 -4.755 -10.190 1.00 94.50 86 ARG A N 1
ATOM 674 C CA . ARG A 1 86 ? -0.097 -6.185 -10.364 1.00 94.50 86 ARG A CA 1
ATOM 675 C C . ARG A 1 86 ? 1.087 -6.964 -10.934 1.00 94.50 86 ARG A C 1
ATOM 677 O O . ARG A 1 86 ? 1.369 -8.061 -10.461 1.00 94.50 86 ARG A O 1
ATOM 684 N N . GLU A 1 87 ? 1.787 -6.413 -11.924 1.00 94.19 87 GLU A N 1
ATOM 685 C CA . GLU A 1 87 ? 2.961 -7.065 -12.524 1.00 94.19 87 GLU A CA 1
ATOM 686 C C . GLU A 1 87 ? 4.095 -7.182 -11.505 1.00 94.19 87 GLU A C 1
ATOM 688 O O . GLU A 1 87 ? 4.720 -8.238 -11.371 1.00 94.19 87 GLU A O 1
ATOM 693 N N . VAL A 1 88 ? 4.301 -6.121 -10.722 1.00 94.94 88 VAL A N 1
ATOM 694 C CA . VAL A 1 88 ? 5.278 -6.111 -9.634 1.00 94.94 88 VAL A CA 1
ATOM 695 C C . VAL A 1 88 ? 4.920 -7.153 -8.578 1.00 94.94 88 VAL A C 1
ATOM 697 O O . VAL A 1 88 ? 5.769 -7.978 -8.240 1.00 94.94 88 VAL A O 1
ATOM 700 N N . ALA A 1 89 ? 3.673 -7.184 -8.108 1.00 94.56 89 ALA A N 1
ATOM 701 C CA . ALA A 1 89 ? 3.223 -8.150 -7.110 1.00 94.56 89 ALA A CA 1
ATOM 702 C C . ALA A 1 89 ? 3.424 -9.604 -7.576 1.00 94.56 89 ALA A C 1
ATOM 704 O O . ALA A 1 89 ? 3.981 -10.417 -6.832 1.00 94.56 89 ALA A O 1
ATOM 705 N N . VAL A 1 90 ? 3.080 -9.917 -8.833 1.00 94.00 90 VAL A N 1
ATOM 706 C CA . VAL A 1 90 ? 3.328 -11.242 -9.429 1.00 94.00 90 VAL A CA 1
ATOM 707 C C . VAL A 1 90 ? 4.822 -11.564 -9.464 1.00 94.00 90 VAL A C 1
ATOM 709 O O . VAL A 1 90 ? 5.220 -12.657 -9.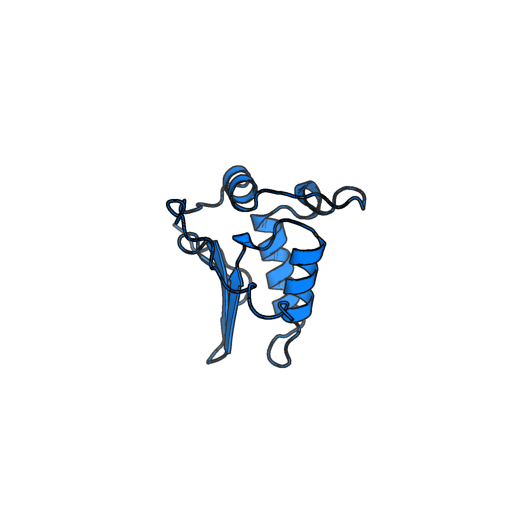056 1.00 94.00 90 VAL A O 1
ATOM 712 N N 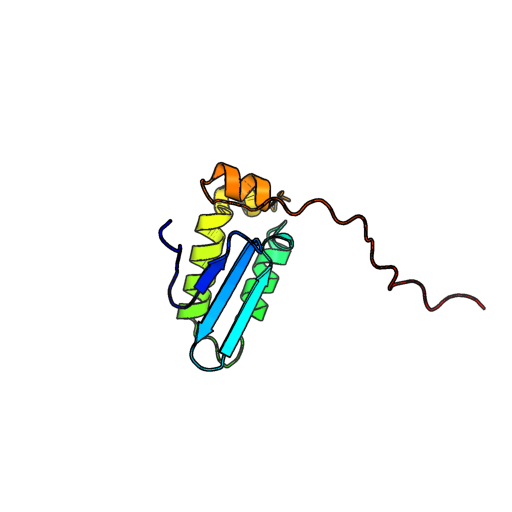. SER A 1 91 ? 5.670 -10.617 -9.884 1.00 93.19 91 SER A N 1
ATOM 713 C CA . SER A 1 91 ? 7.130 -10.816 -9.914 1.00 93.19 91 SER A CA 1
ATOM 714 C C . SER A 1 91 ? 7.724 -11.081 -8.524 1.00 93.19 91 SER A C 1
ATOM 716 O O . SER A 1 91 ? 8.759 -11.736 -8.395 1.00 93.19 91 SER A O 1
ATOM 718 N N . ARG A 1 92 ? 7.037 -10.610 -7.479 1.00 92.69 92 ARG A N 1
ATOM 719 C CA . ARG A 1 92 ? 7.397 -10.775 -6.068 1.00 92.69 92 ARG A CA 1
ATOM 720 C C . ARG A 1 92 ? 6.733 -11.984 -5.405 1.00 92.69 92 ARG A C 1
ATOM 722 O O . ARG A 1 92 ? 6.899 -12.180 -4.205 1.00 92.69 92 ARG A O 1
ATOM 729 N N . GLY A 1 93 ? 6.029 -12.818 -6.172 1.00 92.38 93 GLY A N 1
ATOM 730 C CA . GLY A 1 93 ? 5.447 -14.074 -5.695 1.00 92.38 93 GLY A CA 1
ATOM 731 C C . GLY A 1 93 ? 4.080 -13.933 -5.026 1.00 92.38 93 GLY A C 1
ATOM 732 O O . GLY A 1 93 ? 3.607 -14.891 -4.414 1.00 92.38 93 GLY A O 1
ATOM 733 N N . PHE A 1 94 ? 3.429 -12.775 -5.144 1.00 92.69 94 PHE A N 1
ATOM 734 C CA . PHE A 1 94 ? 2.058 -12.600 -4.678 1.00 92.69 94 PHE A CA 1
ATOM 735 C C . PHE A 1 94 ? 1.076 -13.110 -5.728 1.00 92.69 94 PHE A C 1
ATOM 737 O O . PHE A 1 94 ? 1.184 -12.812 -6.919 1.00 92.69 94 PHE A O 1
ATOM 744 N N . ALA A 1 95 ? 0.099 -13.893 -5.274 1.00 87.31 95 ALA A N 1
ATOM 745 C CA . ALA A 1 95 ? -1.023 -14.275 -6.111 1.00 87.31 95 ALA A CA 1
ATOM 746 C C . ALA A 1 95 ? -1.856 -13.029 -6.413 1.00 87.31 95 ALA A C 1
ATOM 748 O O . ALA A 1 95 ? -2.251 -12.318 -5.497 1.00 87.31 95 ALA A O 1
ATOM 749 N N . VAL A 1 96 ? -2.145 -12.792 -7.687 1.00 82.44 96 VAL A N 1
ATOM 750 C CA . VAL A 1 96 ? -2.993 -11.688 -8.130 1.00 82.44 96 VAL A CA 1
ATOM 751 C C . VAL A 1 96 ? -4.087 -12.272 -8.999 1.00 82.44 96 VAL A C 1
ATOM 753 O O . VAL A 1 96 ? -3.797 -12.885 -10.031 1.00 82.44 96 VAL A O 1
ATOM 756 N N . HIS A 1 97 ? -5.345 -12.076 -8.614 1.00 78.62 97 HIS A N 1
ATOM 757 C CA . HIS A 1 97 ? -6.435 -12.409 -9.513 1.00 78.62 97 HIS A CA 1
ATOM 758 C C . HIS A 1 97 ? -6.508 -11.344 -10.606 1.00 78.62 97 HIS A C 1
ATOM 760 O O . HIS A 1 97 ? -6.764 -10.171 -10.333 1.00 78.62 97 HIS A O 1
ATOM 766 N N . LEU A 1 98 ? -6.251 -11.729 -11.855 1.00 60.84 98 LEU A N 1
ATOM 767 C CA . LEU A 1 98 ? -6.425 -10.825 -12.985 1.00 60.84 98 LEU A CA 1
ATOM 768 C C . LEU A 1 98 ? -7.923 -10.559 -13.153 1.00 60.84 98 LEU A C 1
ATOM 770 O O . LEU A 1 98 ? -8.658 -11.417 -13.641 1.00 60.84 98 LEU A O 1
ATOM 774 N N . LYS A 1 99 ? -8.387 -9.366 -12.766 1.00 56.59 99 LYS A N 1
ATOM 775 C CA . LYS A 1 99 ? -9.716 -8.901 -13.171 1.00 56.59 99 LYS A CA 1
ATOM 776 C C . LYS A 1 99 ? -9.733 -8.879 -14.703 1.00 56.59 99 LYS A C 1
ATOM 778 O O . LYS A 1 99 ? -8.858 -8.278 -15.329 1.00 56.59 99 LYS A O 1
ATOM 783 N N . ALA A 1 100 ? -10.716 -9.531 -15.326 1.00 50.59 100 ALA A N 1
ATOM 784 C CA . ALA A 1 100 ? -10.992 -9.290 -16.737 1.00 50.59 100 ALA A CA 1
ATOM 785 C C . ALA A 1 100 ? -11.188 -7.776 -16.906 1.00 50.59 100 ALA A C 1
ATOM 787 O O . ALA A 1 100 ? -11.982 -7.191 -16.169 1.00 50.59 100 ALA A O 1
ATOM 788 N N . ARG A 1 101 ? -10.434 -7.129 -17.808 1.00 42.22 101 ARG A N 1
ATOM 789 C CA . ARG A 1 101 ? -10.560 -5.684 -18.060 1.00 42.22 101 ARG A CA 1
ATOM 790 C C . ARG A 1 101 ? -12.035 -5.349 -18.298 1.00 42.22 101 ARG A C 1
ATOM 792 O O . ARG A 1 101 ? -12.570 -5.659 -19.360 1.00 42.22 101 ARG A O 1
ATOM 799 N N . SER A 1 102 ? -12.684 -4.706 -17.329 1.00 43.19 102 SER A N 1
ATOM 800 C CA . SER A 1 102 ? -13.980 -4.077 -17.554 1.00 43.19 102 SER A CA 1
ATOM 801 C C . SER A 1 102 ? -13.728 -2.847 -18.414 1.00 43.19 102 SER A C 1
ATOM 803 O O . SER A 1 102 ? -13.102 -1.879 -17.981 1.00 43.19 102 SER A O 1
ATOM 805 N N . ALA A 1 103 ? -14.168 -2.900 -19.667 1.00 39.97 103 ALA A N 1
ATOM 806 C CA . ALA A 1 103 ? -14.252 -1.733 -20.527 1.00 39.97 103 ALA A CA 1
ATOM 807 C C . ALA A 1 103 ? -15.389 -0.831 -20.023 1.00 39.97 103 ALA A C 1
ATOM 809 O O . ALA A 1 103 ? -16.479 -0.818 -20.583 1.00 39.97 103 ALA A O 1
ATOM 810 N N . ALA A 1 104 ? -15.144 -0.084 -18.951 1.00 37.97 104 ALA A N 1
ATOM 811 C CA . ALA A 1 104 ? -16.048 0.954 -18.483 1.00 37.97 104 ALA A CA 1
ATOM 812 C C . ALA A 1 104 ? -15.220 2.136 -17.975 1.00 37.97 104 ALA A C 1
ATOM 814 O O . ALA A 1 104 ? -14.941 2.277 -16.790 1.00 37.97 104 ALA A O 1
ATOM 815 N N . ARG A 1 105 ? -14.819 3.002 -18.913 1.00 37.69 105 ARG A N 1
ATOM 816 C CA . ARG A 1 105 ? -14.514 4.398 -18.587 1.00 37.69 105 ARG A CA 1
ATOM 817 C C . ARG A 1 105 ? -15.791 4.994 -18.000 1.00 37.69 105 ARG A C 1
ATOM 819 O O . ARG A 1 105 ? -16.806 5.017 -18.691 1.00 37.69 105 ARG A O 1
ATOM 826 N N . ASN A 1 106 ? -15.747 5.432 -16.749 1.00 35.50 106 ASN A N 1
ATOM 827 C CA . ASN A 1 106 ? -16.836 6.180 -16.135 1.00 35.50 106 ASN A CA 1
ATOM 828 C C . ASN A 1 106 ? -16.897 7.582 -16.781 1.00 35.50 106 ASN A C 1
ATOM 830 O O . ASN A 1 106 ? -15.909 8.315 -16.692 1.00 35.50 106 ASN A O 1
ATOM 834 N N . PRO A 1 107 ? -17.993 7.979 -17.452 1.00 40.41 107 PRO A N 1
ATOM 835 C CA . PRO A 1 107 ? -18.161 9.335 -17.946 1.00 40.41 107 PRO A CA 1
ATOM 836 C C . PRO A 1 107 ? -18.694 10.194 -16.797 1.00 40.41 107 PRO A C 1
ATOM 838 O O . PRO A 1 107 ? -19.897 10.389 -16.654 1.00 40.41 107 PRO A O 1
ATOM 841 N N . MET A 1 108 ? -17.808 10.688 -15.937 1.00 36.69 108 MET A N 1
ATOM 842 C CA . MET A 1 108 ? -18.200 11.652 -14.905 1.00 36.69 108 MET A CA 1
ATOM 843 C C . MET A 1 108 ? -17.152 12.756 -14.764 1.00 36.69 108 MET A C 1
ATOM 845 O O . MET A 1 108 ? -16.630 12.996 -13.687 1.00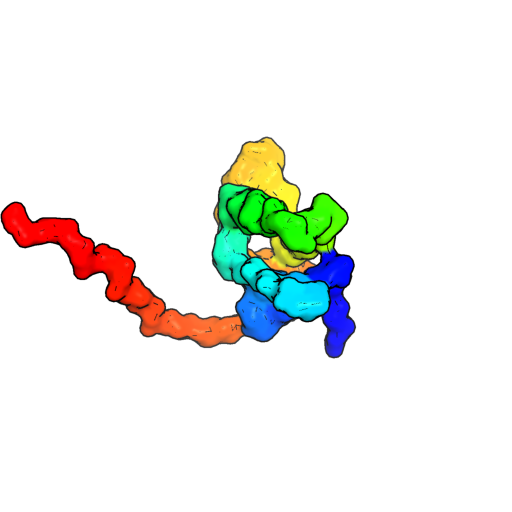 36.69 108 MET A O 1
ATOM 849 N N . PHE A 1 109 ? -16.837 13.413 -15.885 1.00 40.06 109 PHE A N 1
ATOM 850 C CA . PHE A 1 109 ? -16.240 14.754 -15.922 1.00 40.06 109 PHE A CA 1
ATOM 851 C C . PHE A 1 109 ? -16.532 15.448 -17.271 1.00 40.06 109 PHE A C 1
ATOM 853 O O . PHE A 1 109 ? -15.648 15.955 -17.944 1.00 40.06 109 PHE A O 1
ATOM 860 N N . GLU A 1 110 ? -17.800 15.468 -17.687 1.00 41.84 110 GLU A N 1
ATOM 861 C CA . GLU A 1 110 ? -18.301 16.431 -18.679 1.00 41.84 110 GLU A CA 1
ATOM 862 C C . GLU A 1 110 ? -19.613 17.015 -18.165 1.00 41.84 110 GLU A C 1
ATOM 864 O O . GLU A 1 110 ? -20.702 16.598 -18.537 1.00 41.84 110 GLU A O 1
ATOM 869 N N . LEU A 1 111 ? -19.504 17.973 -17.255 1.00 47.59 111 LEU A N 1
ATOM 870 C CA . LEU A 1 111 ? -20.538 18.970 -17.026 1.00 47.59 111 LEU A CA 1
ATOM 871 C C . LEU A 1 111 ? -19.813 20.212 -16.524 1.00 47.59 111 LEU A C 1
ATOM 873 O O . LEU A 1 111 ? -19.334 20.228 -15.394 1.00 47.59 111 LEU A O 1
ATOM 877 N N . LEU A 1 112 ? -19.701 21.192 -17.425 1.00 42.19 112 LEU A N 1
ATOM 878 C CA . LEU A 1 112 ? -19.744 22.649 -17.232 1.00 42.19 112 LEU A CA 1
ATOM 879 C C . LEU A 1 112 ? -18.794 23.335 -18.223 1.00 42.19 112 LEU A C 1
ATOM 881 O O . LEU A 1 112 ? -17.593 23.430 -17.986 1.00 42.19 112 LEU A O 1
ATOM 885 N N . GLY A 1 113 ? -19.353 23.849 -19.324 1.00 34.88 113 GLY A N 1
ATOM 886 C CA . GLY A 1 113 ? -18.594 24.730 -20.209 1.00 34.88 113 GLY A CA 1
ATOM 887 C C . GLY A 1 113 ? -19.176 25.054 -21.584 1.00 34.88 113 GLY A C 1
ATOM 888 O O . GLY A 1 113 ? -18.393 25.259 -22.500 1.00 34.88 113 GLY A O 1
ATOM 889 N N . THR A 1 114 ? -20.499 25.114 -21.769 1.00 44.12 114 THR A N 1
ATOM 890 C CA . THR A 1 114 ? -21.090 25.817 -22.925 1.00 44.12 114 THR A CA 1
ATOM 891 C C . THR A 1 114 ? -21.959 26.968 -22.443 1.00 44.12 114 THR A C 1
ATOM 893 O O . THR A 1 114 ? -23.072 26.733 -21.973 1.00 44.12 114 THR A O 1
ATOM 896 N N . THR A 1 115 ? -21.448 28.185 -22.614 1.00 55.94 115 THR A N 1
ATOM 897 C CA . THR A 1 115 ? -22.189 29.376 -23.060 1.00 55.94 115 THR A CA 1
ATOM 898 C C . THR A 1 115 ? -21.226 30.258 -23.827 1.00 55.94 115 THR A C 1
ATOM 900 O O . THR A 1 115 ? -20.128 30.488 -23.273 1.00 55.94 115 THR A O 1
#

pLDDT: mean 83.07, std 18.99, range [34.88, 97.25]

Sequence (115 aa):
MTETKWGDWTYNADNFTLTFQRGDDHYEVDLDECEDSAQILDWLAQARKVWMTPEDTGHLLNALDAVLGLQGNVCGLGDGKTIHPREVAVSRGFAVHLKARSAARNPMFELLGTT